Protein AF-A0AAV0WA97-F1 (afdb_monomer)

Foldseek 3Di:
DDPDPDWWFWFDPDKDKDAEQDKDKDKIATDPPPDDAQFWKWFDKDDLDVQKIKHTDTFGQDPRITIIIIGRNDNGIDIDDRVSRRVGTMDTDDPPDDDDD

Nearest PDB structures (foldseek):
  2we3-assembly1_A  TM=6.967E-01  e=1.469E-01  Human herpesvirus 4 strain B95-8
  2we1-assembly1_A  TM=6.941E-01  e=1.469E-01  Human herpesvirus 4 strain B95-8
  2bsy-assembly1_A  TM=6.091E-01  e=6.883E-02  human gammaherpesvirus 4
  2we0-assembly1_A  TM=6.091E-01  e=9.525E-02  Human herpesvirus 4 strain B95-8
  2we2-assembly1_A  TM=6.096E-01  e=2.032E-01  Human herpesvirus 4 strain B95-8

Organism: NCBI:txid13131

Solvent-accessible surface area (backbone atoms only — not comparable to full-atom values): 5931 Å² total; per-residue (Å²): 132,86,83,75,87,64,78,42,39,30,41,44,100,57,76,43,79,42,55,43,68,34,79,44,80,44,79,30,35,51,52,84,91,76,64,57,66,73,41,45,32,35,34,67,59,42,78,76,49,95,58,27,37,34,51,68,38,79,36,59,26,50,94,50,23,34,71,46,43,36,36,26,72,34,95,52,73,44,75,48,46,33,76,60,39,46,68,42,52,36,39,76,59,73,83,77,75,90,78,83,130

Mean predicted aligned error: 8.58 Å

pLDDT: mean 76.07, std 14.44, range [29.17, 92.62]

Secondary structure (DSSP, 8-state):
-------EEEE-SS-EEE-TTEEEEEEEEEPTTTS-TT-EEEE--EEEETTEEEPPEEEE-BTTEEEEEEEE-SSS-EEE-HHHHTT-EEEE---------

Sequence (101 aa):
MSYGCGTHTLTSGNHIRIPPRVEYIMAVGVDAGTVKDNEVITIHQRDLQEQGFLGNVINTVKDGRVLVNVINISDEEKMIRPVSLSKIKYMKFIERSQSCI

Structure (mmCIF, N/CA/C/O backbone):
data_AF-A0AAV0WA97-F1
#
_entry.id   AF-A0AAV0WA97-F1
#
loop_
_atom_site.group_PDB
_atom_site.id
_atom_site.type_symbol
_atom_site.label_atom_id
_atom_site.label_alt_id
_atom_site.label_comp_id
_atom_site.label_asym_id
_atom_site.label_entity_id
_atom_site.label_seq_id
_atom_site.pdbx_PDB_ins_code
_atom_site.Cartn_x
_atom_site.Cartn_y
_atom_site.Cartn_z
_atom_site.occupancy
_atom_site.B_iso_or_equiv
_atom_site.auth_seq_id
_atom_site.auth_comp_id
_atom_site.auth_asym_id
_atom_site.auth_atom_id
_atom_site.pdbx_PDB_model_num
ATOM 1 N N . MET A 1 1 ? -5.592 21.666 25.318 1.00 38.78 1 MET A N 1
ATOM 2 C CA . MET A 1 1 ? -5.757 20.470 24.466 1.00 38.78 1 MET A CA 1
ATOM 3 C C . MET A 1 1 ? -4.420 20.206 23.803 1.00 38.78 1 MET A C 1
ATOM 5 O O . MET A 1 1 ? -3.959 21.054 23.053 1.00 38.78 1 MET A O 1
ATOM 9 N N . SER A 1 2 ? -3.735 19.130 24.191 1.00 29.17 2 SER A N 1
ATOM 10 C CA . SER A 1 2 ? -2.421 18.797 23.636 1.00 29.17 2 SER A CA 1
ATOM 11 C C . SER A 1 2 ? -2.638 18.111 22.290 1.00 29.17 2 SER A C 1
ATOM 13 O O . SER A 1 2 ? -3.143 16.990 22.242 1.00 29.17 2 SER A O 1
ATOM 15 N N . TYR A 1 3 ? -2.351 18.815 21.197 1.00 36.56 3 TYR A N 1
ATOM 16 C CA . TYR A 1 3 ? -2.463 18.279 19.845 1.00 36.56 3 TYR A CA 1
ATOM 17 C C . TYR A 1 3 ? -1.249 17.389 19.578 1.00 36.56 3 TYR A C 1
ATOM 19 O O . TYR A 1 3 ? -0.190 17.850 19.156 1.00 36.56 3 TYR A O 1
ATOM 27 N N . GLY A 1 4 ? -1.388 16.104 19.893 1.00 35.81 4 GLY A N 1
ATOM 28 C CA . GLY A 1 4 ? -0.377 15.105 19.579 1.00 35.81 4 GLY A CA 1
ATOM 29 C C . GLY A 1 4 ? -0.353 14.840 18.078 1.00 35.81 4 GLY A C 1
ATOM 30 O O . GLY A 1 4 ? -1.236 14.168 17.553 1.00 35.81 4 GLY A O 1
ATOM 31 N N . CYS A 1 5 ? 0.667 15.353 17.391 1.00 42.31 5 CYS A N 1
ATOM 32 C CA . CYS A 1 5 ? 1.036 14.932 16.043 1.00 42.31 5 CYS A CA 1
ATOM 33 C C . CYS A 1 5 ? 1.595 13.498 16.113 1.00 42.31 5 CYS A C 1
ATOM 35 O O . CYS A 1 5 ? 2.803 13.282 16.201 1.00 42.31 5 CYS A O 1
ATOM 37 N N . GLY A 1 6 ? 0.702 12.510 16.175 1.00 51.97 6 GLY A N 1
ATOM 38 C CA . GLY A 1 6 ? 1.062 11.099 16.100 1.00 51.97 6 GLY A CA 1
ATOM 39 C C . GLY A 1 6 ? 1.359 10.731 14.652 1.00 51.97 6 GLY A C 1
ATOM 40 O O . GLY A 1 6 ? 0.490 10.855 13.795 1.00 51.97 6 GLY A O 1
ATOM 41 N N . THR A 1 7 ? 2.591 10.311 14.360 1.00 58.31 7 THR A N 1
ATOM 42 C CA . THR A 1 7 ? 2.908 9.700 13.062 1.00 58.31 7 THR A CA 1
ATOM 43 C C . THR A 1 7 ? 2.826 8.186 13.204 1.00 58.31 7 THR A C 1
ATOM 45 O O . THR A 1 7 ? 3.557 7.615 14.007 1.00 58.31 7 THR A O 1
ATOM 48 N N . HIS A 1 8 ? 1.933 7.561 12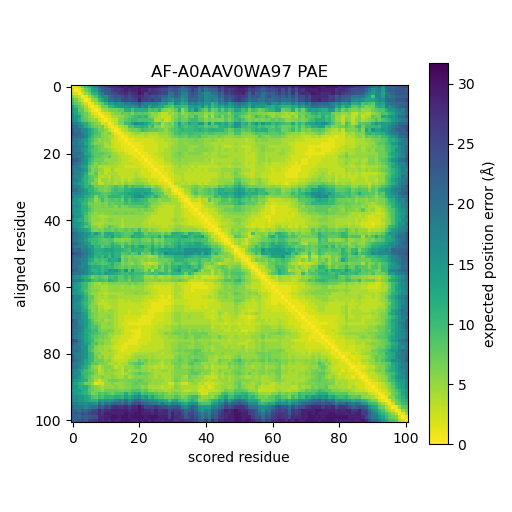.438 1.00 73.31 8 HIS A N 1
ATOM 49 C CA . HIS A 1 8 ? 1.601 6.131 12.525 1.00 73.31 8 HIS A CA 1
ATOM 50 C C . HIS A 1 8 ? 1.947 5.397 11.237 1.00 73.31 8 HIS A C 1
ATOM 52 O O . HIS A 1 8 ? 2.063 6.051 10.207 1.00 73.31 8 HIS A O 1
ATOM 58 N N . THR A 1 9 ? 2.119 4.076 11.278 1.00 74.81 9 THR A N 1
ATOM 59 C CA . THR A 1 9 ? 2.750 3.309 10.195 1.00 74.81 9 THR A CA 1
ATOM 60 C C . THR A 1 9 ? 1.800 2.372 9.452 1.00 74.81 9 THR A C 1
ATOM 62 O O . THR A 1 9 ? 0.831 1.877 10.017 1.00 74.81 9 THR A O 1
ATOM 65 N N . LEU A 1 10 ? 2.060 2.128 8.163 1.00 74.12 10 LEU A N 1
ATOM 66 C CA . LEU A 1 10 ? 1.285 1.178 7.352 1.00 74.12 10 LEU A CA 1
ATOM 67 C C . LEU A 1 10 ? 1.961 -0.192 7.311 1.00 74.12 10 LEU A C 1
ATOM 69 O O . LEU A 1 10 ? 3.177 -0.284 7.200 1.00 74.12 10 LEU A O 1
ATOM 73 N N . THR A 1 11 ? 1.195 -1.278 7.319 1.00 75.62 11 THR A N 1
ATOM 74 C CA . THR A 1 11 ? 1.766 -2.635 7.273 1.00 75.62 11 THR A CA 1
ATOM 75 C C . THR A 1 11 ? 1.161 -3.493 6.161 1.00 75.62 11 THR A C 1
ATOM 77 O O . THR A 1 11 ? -0.015 -3.380 5.818 1.00 75.62 11 THR A O 1
ATOM 80 N N . SER A 1 12 ? 1.982 -4.371 5.577 1.00 76.12 12 SER A N 1
ATOM 81 C CA . SER A 1 12 ? 1.555 -5.459 4.683 1.00 76.12 12 SER A CA 1
ATOM 82 C C . SER A 1 12 ? 2.126 -6.768 5.206 1.00 76.12 12 SER A C 1
ATOM 84 O O . SER A 1 12 ? 3.296 -6.813 5.576 1.00 76.12 12 SER A O 1
ATOM 86 N N . GLY A 1 13 ? 1.333 -7.839 5.197 1.00 69.25 13 GLY A N 1
ATOM 87 C CA . GLY A 1 13 ? 1.816 -9.174 5.566 1.00 69.25 13 GLY A CA 1
ATOM 88 C C . GLY A 1 13 ? 2.709 -9.822 4.502 1.00 69.25 13 GLY A C 1
ATOM 89 O O . GLY A 1 13 ? 3.492 -10.707 4.825 1.00 69.25 13 GLY A O 1
ATOM 90 N N . ASN A 1 14 ? 2.628 -9.364 3.247 1.00 74.56 14 ASN A N 1
ATOM 91 C CA . ASN A 1 14 ? 3.286 -10.001 2.106 1.00 74.56 14 ASN A CA 1
ATOM 92 C C . ASN A 1 14 ? 4.179 -9.033 1.322 1.00 74.56 14 ASN A C 1
ATOM 94 O O . ASN A 1 14 ? 3.943 -7.821 1.280 1.00 74.56 14 ASN A O 1
ATOM 98 N N . HIS A 1 15 ? 5.186 -9.608 0.661 1.00 80.56 15 HIS A N 1
ATOM 99 C CA . HIS A 1 15 ? 5.943 -8.946 -0.397 1.00 80.56 15 HIS A CA 1
ATOM 100 C C . HIS A 1 15 ? 5.070 -8.785 -1.636 1.00 80.56 15 HIS A C 1
ATOM 102 O O . HIS A 1 15 ? 4.336 -9.706 -1.994 1.00 80.56 15 HIS A O 1
ATOM 108 N N . ILE A 1 16 ? 5.178 -7.641 -2.304 1.00 84.38 16 ILE A N 1
ATOM 109 C CA . ILE A 1 16 ? 4.412 -7.363 -3.520 1.00 84.38 16 ILE A CA 1
ATOM 110 C C . ILE A 1 16 ? 5.377 -7.005 -4.635 1.00 84.38 16 ILE A C 1
ATOM 112 O O . ILE A 1 16 ? 6.276 -6.187 -4.447 1.00 84.38 16 ILE A O 1
ATOM 116 N N . ARG A 1 17 ? 5.188 -7.649 -5.785 1.00 88.06 17 ARG A N 1
ATOM 117 C CA . ARG A 1 17 ? 5.895 -7.347 -7.026 1.00 88.06 17 ARG A CA 1
ATOM 118 C C . ARG A 1 17 ? 5.008 -6.449 -7.867 1.00 88.06 17 ARG A C 1
ATOM 120 O O . ARG A 1 17 ? 3.857 -6.798 -8.117 1.00 88.06 17 ARG A O 1
ATOM 127 N N . ILE A 1 18 ? 5.539 -5.302 -8.263 1.00 87.69 18 ILE A N 1
ATOM 128 C CA . ILE A 1 18 ? 4.845 -4.353 -9.125 1.00 87.69 18 ILE A CA 1
ATOM 129 C C . ILE A 1 18 ? 5.559 -4.337 -10.473 1.00 87.69 18 ILE A C 1
ATOM 131 O O . ILE A 1 18 ? 6.738 -3.964 -10.518 1.00 87.69 18 ILE A O 1
ATOM 135 N N . PRO A 1 19 ? 4.871 -4.729 -11.559 1.00 91.44 19 PRO A N 1
ATOM 136 C CA . PRO A 1 19 ? 5.434 -4.689 -12.900 1.00 91.44 19 PRO A CA 1
ATOM 137 C C . PRO A 1 19 ? 5.915 -3.284 -13.299 1.00 91.44 19 PRO A C 1
ATOM 139 O O . PRO A 1 19 ? 5.461 -2.292 -12.719 1.00 91.44 19 PRO A O 1
ATOM 142 N N . PRO A 1 20 ? 6.815 -3.182 -14.289 1.00 92.62 20 PRO A N 1
ATOM 143 C CA . PRO A 1 20 ? 7.201 -1.908 -14.888 1.00 92.62 20 PRO A CA 1
ATOM 144 C C . PRO A 1 20 ? 5.994 -1.108 -15.382 1.00 92.62 20 PRO A C 1
ATOM 146 O O . PRO A 1 20 ? 5.059 -1.689 -15.931 1.00 92.62 20 PRO A O 1
ATOM 149 N N . ARG A 1 21 ? 6.051 0.222 -15.262 1.00 90.00 21 ARG A N 1
ATOM 150 C CA . ARG A 1 21 ? 5.064 1.166 -15.832 1.00 90.00 21 ARG A CA 1
ATOM 151 C C . ARG A 1 21 ? 3.600 0.890 -15.443 1.00 90.00 21 ARG A C 1
ATOM 153 O O . ARG A 1 21 ? 2.692 1.169 -16.224 1.00 90.00 21 ARG A O 1
ATOM 160 N N . VAL A 1 22 ? 3.367 0.357 -14.244 1.00 89.38 22 VAL A N 1
ATOM 161 C CA . VAL A 1 22 ? 2.034 -0.020 -13.751 1.00 89.38 22 VAL A CA 1
ATOM 162 C C . VAL A 1 22 ? 1.691 0.701 -12.451 1.00 89.38 22 VAL A C 1
ATOM 164 O O . VAL A 1 22 ? 2.526 0.906 -11.567 1.00 89.38 22 VAL A O 1
ATOM 167 N N . GLU A 1 23 ? 0.413 1.044 -12.348 1.00 88.44 23 GLU A N 1
ATOM 168 C CA . GLU A 1 23 ? -0.261 1.470 -11.132 1.00 88.44 23 GLU A CA 1
ATOM 169 C C . GLU A 1 23 ? -0.931 0.263 -10.462 1.00 88.44 23 GLU A C 1
ATOM 171 O O . GLU A 1 23 ? -1.661 -0.494 -11.105 1.00 88.44 23 GLU A O 1
ATOM 176 N N . TYR A 1 24 ? -0.677 0.063 -9.170 1.00 86.31 24 TYR A N 1
ATOM 177 C CA . TYR A 1 24 ? -1.198 -1.060 -8.402 1.00 86.31 24 TYR A CA 1
ATOM 178 C C . TYR A 1 24 ? -1.878 -0.579 -7.122 1.00 86.31 24 TYR A C 1
ATOM 180 O O . TYR A 1 24 ? -1.261 0.061 -6.269 1.00 86.31 24 TYR A O 1
ATOM 188 N N . ILE A 1 25 ? -3.150 -0.943 -6.959 1.00 86.81 25 ILE A N 1
ATOM 189 C CA . ILE A 1 25 ? -3.930 -0.634 -5.760 1.00 86.81 25 ILE A CA 1
ATOM 190 C C . ILE A 1 25 ? -3.848 -1.818 -4.802 1.00 86.81 25 ILE A C 1
ATOM 192 O O . ILE A 1 25 ? -4.156 -2.953 -5.164 1.00 86.81 25 ILE A O 1
ATOM 196 N N . MET A 1 26 ? -3.473 -1.551 -3.554 1.00 85.56 26 MET A N 1
ATOM 197 C CA . MET A 1 26 ? -3.350 -2.581 -2.527 1.00 85.56 26 MET A CA 1
ATOM 198 C C . MET A 1 26 ? -3.959 -2.158 -1.197 1.00 85.56 26 MET A C 1
ATOM 200 O O . MET A 1 26 ? -3.875 -1.001 -0.799 1.00 85.56 26 MET A O 1
ATOM 204 N N . ALA A 1 27 ? -4.537 -3.124 -0.484 1.00 86.44 27 ALA A N 1
ATOM 205 C CA . ALA A 1 27 ? -4.985 -2.926 0.886 1.00 86.44 27 ALA A CA 1
ATOM 206 C C . ALA A 1 27 ? -3.807 -3.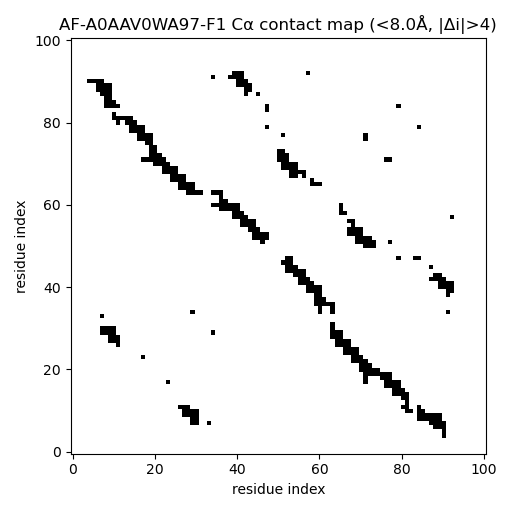074 1.860 1.00 86.44 27 ALA A C 1
ATOM 208 O O . ALA A 1 27 ? -3.114 -4.093 1.849 1.00 86.44 27 ALA A O 1
ATOM 209 N N . VAL A 1 28 ? -3.611 -2.081 2.722 1.00 85.88 28 VAL A N 1
ATOM 210 C CA . VAL A 1 28 ? -2.616 -2.085 3.804 1.00 85.88 28 VAL A CA 1
ATOM 211 C C . VAL A 1 28 ? -3.301 -1.948 5.150 1.00 85.88 28 VAL A C 1
ATOM 213 O O . VAL A 1 28 ? -4.320 -1.270 5.269 1.00 85.88 28 VAL A O 1
ATOM 216 N N . GLY A 1 29 ? -2.741 -2.604 6.160 1.00 85.06 29 GLY A N 1
ATOM 217 C CA . GLY A 1 29 ? -3.178 -2.457 7.540 1.00 85.06 29 GLY A CA 1
ATOM 218 C C . GLY A 1 29 ? -2.737 -1.119 8.120 1.00 85.06 29 GLY A C 1
ATOM 219 O O . GLY A 1 29 ? -1.639 -0.639 7.823 1.00 85.06 29 GLY A O 1
ATOM 220 N N . VAL A 1 30 ? -3.589 -0.545 8.964 1.00 83.81 30 VAL A N 1
ATOM 221 C CA . VAL A 1 30 ? -3.234 0.563 9.859 1.00 83.81 30 VAL A CA 1
ATOM 222 C C . VAL A 1 30 ? -2.894 0.019 11.248 1.00 83.81 30 VAL A C 1
ATOM 224 O O . VAL A 1 30 ? -3.339 -1.070 11.617 1.00 83.81 30 VAL A O 1
ATOM 227 N N . ASP A 1 31 ? -2.104 0.759 12.027 1.00 75.88 31 ASP A N 1
ATOM 228 C CA . ASP A 1 31 ? -1.698 0.327 13.367 1.00 75.88 31 ASP A CA 1
ATOM 229 C C . ASP A 1 31 ? -2.921 0.119 14.281 1.00 75.88 31 ASP A C 1
ATOM 231 O O . ASP A 1 31 ? -3.721 1.036 14.518 1.00 75.88 31 ASP A O 1
ATOM 235 N N . ALA A 1 32 ? -3.053 -1.098 14.818 1.00 67.81 32 ALA A N 1
ATOM 236 C CA . ALA A 1 32 ? -4.182 -1.495 15.652 1.00 67.81 32 ALA A CA 1
ATOM 237 C C . ALA A 1 32 ? -4.330 -0.579 16.880 1.00 67.81 32 ALA A C 1
ATOM 239 O O . ALA A 1 32 ? -3.362 -0.280 17.577 1.00 67.81 32 ALA A O 1
ATOM 240 N N . GLY A 1 33 ? -5.558 -0.127 17.149 1.00 66.38 33 GLY A N 1
ATOM 241 C CA . GLY A 1 33 ? -5.884 0.733 18.295 1.00 66.38 33 GLY A CA 1
ATOM 242 C C . GLY A 1 33 ? -5.612 2.228 18.092 1.00 66.38 33 GLY A C 1
ATOM 243 O O . GLY A 1 33 ? -6.020 3.031 18.929 1.00 66.38 33 GLY A O 1
ATOM 244 N N . THR A 1 34 ? -4.989 2.622 16.979 1.00 72.00 34 THR A N 1
ATOM 245 C CA . THR A 1 34 ? -4.706 4.033 16.676 1.00 72.00 34 THR A CA 1
ATOM 246 C C . THR A 1 34 ? -5.871 4.722 15.965 1.00 72.00 34 THR A C 1
ATOM 248 O O . THR A 1 34 ? -6.253 5.849 16.296 1.00 72.00 34 THR A O 1
ATOM 251 N N . VAL A 1 35 ? -6.417 4.050 14.954 1.00 77.69 35 VAL A N 1
ATOM 252 C CA . VAL A 1 35 ? -7.503 4.550 14.111 1.00 77.69 35 VAL A CA 1
ATOM 253 C C . VAL A 1 35 ? -8.606 3.510 14.109 1.00 77.69 35 VAL A C 1
ATOM 255 O O . VAL A 1 35 ? -8.332 2.314 14.003 1.00 77.69 35 VAL A O 1
ATOM 258 N N . LYS A 1 36 ? -9.841 3.963 14.296 1.00 83.31 36 LYS A N 1
ATOM 259 C CA . LYS A 1 36 ? -11.025 3.105 14.284 1.00 83.31 36 LYS A CA 1
ATOM 260 C C . LYS A 1 36 ? -11.586 3.014 12.871 1.00 83.31 36 LYS A C 1
ATOM 262 O O . LYS A 1 36 ? -11.390 3.912 12.055 1.00 83.31 36 LYS A O 1
ATOM 267 N N . ASP A 1 37 ? -12.335 1.952 12.612 1.00 85.69 37 ASP A N 1
ATOM 268 C CA . ASP A 1 37 ? -13.109 1.845 11.380 1.00 85.69 37 ASP A CA 1
ATOM 269 C C . ASP A 1 37 ? -14.035 3.055 11.202 1.00 85.69 37 ASP A C 1
ATOM 271 O O . ASP A 1 37 ? -14.583 3.595 12.168 1.00 85.69 37 ASP A O 1
ATOM 275 N N . ASN A 1 38 ? -14.204 3.460 9.945 1.00 86.25 38 ASN A N 1
ATOM 276 C CA . ASN A 1 38 ? -14.901 4.658 9.475 1.00 86.25 38 A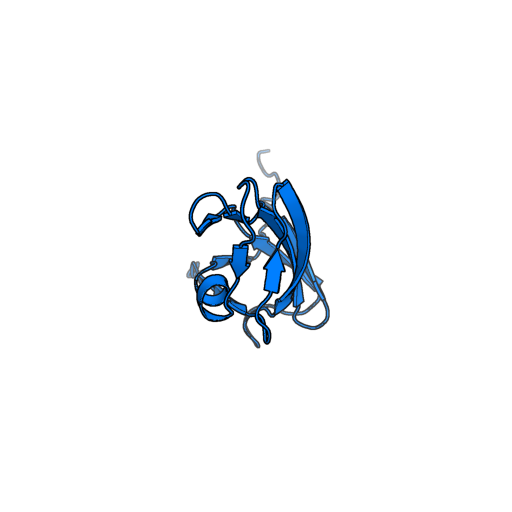SN A CA 1
ATOM 277 C C . ASN A 1 38 ? -14.221 6.000 9.784 1.00 86.25 38 ASN A C 1
ATOM 279 O O . ASN A 1 38 ? -14.734 7.039 9.373 1.00 86.25 38 ASN A O 1
ATOM 283 N N . GLU A 1 39 ? -13.064 6.020 10.450 1.00 86.19 39 GLU A N 1
ATOM 284 C CA . GLU A 1 39 ? -12.256 7.239 10.503 1.00 86.19 39 GLU A CA 1
ATOM 285 C C . GLU A 1 39 ? -11.538 7.465 9.166 1.00 86.19 39 GLU A C 1
ATOM 287 O O . GLU A 1 39 ? -11.115 6.526 8.486 1.00 86.19 39 GLU A O 1
ATOM 292 N N . VAL A 1 40 ? -11.383 8.735 8.795 1.00 86.81 40 VAL A N 1
ATOM 293 C CA . VAL A 1 40 ? -10.674 9.136 7.578 1.00 86.81 40 VAL A CA 1
ATOM 294 C C . VAL A 1 40 ? -9.223 9.448 7.926 1.00 86.81 40 VAL A C 1
ATOM 296 O O . VAL A 1 40 ? -8.941 10.155 8.897 1.00 86.81 40 VAL A O 1
ATOM 299 N N . ILE A 1 41 ? -8.292 8.936 7.128 1.00 85.69 41 ILE A N 1
ATOM 300 C CA . ILE A 1 41 ? -6.864 9.223 7.247 1.00 85.69 41 ILE A CA 1
ATOM 301 C C . ILE A 1 41 ? -6.311 9.800 5.953 1.00 85.69 41 ILE A C 1
ATOM 303 O O . ILE A 1 41 ? -6.799 9.513 4.861 1.00 85.69 41 ILE A O 1
ATOM 307 N N . THR A 1 42 ? -5.241 10.569 6.092 1.00 84.88 42 THR A N 1
ATOM 308 C CA . THR A 1 42 ? -4.450 11.089 4.985 1.00 84.88 42 THR A CA 1
ATOM 309 C C . THR A 1 42 ? -3.091 10.412 4.977 1.00 84.88 42 THR A C 1
ATOM 311 O O . THR A 1 42 ? -2.369 10.410 5.980 1.00 84.88 42 THR A O 1
ATOM 314 N N . ILE A 1 43 ? -2.732 9.875 3.817 1.00 82.31 43 ILE A N 1
ATOM 315 C CA . ILE A 1 43 ? -1.403 9.371 3.501 1.00 82.31 43 ILE A CA 1
ATOM 316 C C . ILE A 1 43 ? -0.809 10.315 2.464 1.00 82.31 43 ILE A C 1
ATOM 318 O O . ILE A 1 43 ? -1.355 10.479 1.372 1.00 82.31 43 ILE A O 1
ATOM 322 N N . HIS A 1 44 ? 0.302 10.952 2.821 1.00 74.25 44 HIS A N 1
ATOM 323 C CA . HIS A 1 44 ? 1.022 11.820 1.901 1.00 74.25 44 HIS A CA 1
ATOM 324 C C . HIS A 1 44 ? 1.927 11.002 0.987 1.00 74.25 44 HIS A C 1
ATOM 326 O O . HIS A 1 44 ? 2.557 10.034 1.424 1.00 74.25 44 HIS A O 1
ATOM 332 N N . GLN A 1 45 ? 2.015 11.441 -0.264 1.00 72.12 45 GLN A N 1
ATOM 333 C CA . GLN A 1 45 ? 2.861 10.856 -1.282 1.00 72.12 45 GLN A CA 1
ATOM 334 C C . GLN A 1 45 ? 4.293 10.761 -0.775 1.00 72.12 45 GLN A C 1
ATOM 336 O O . GLN A 1 45 ? 4.847 11.700 -0.194 1.00 72.12 45 GLN A O 1
ATOM 341 N N . ARG A 1 46 ? 4.882 9.593 -0.999 1.00 74.56 46 ARG A N 1
ATOM 342 C CA . ARG A 1 46 ? 6.236 9.268 -0.572 1.00 74.56 46 ARG A CA 1
ATOM 343 C C . ARG A 1 46 ? 6.907 8.404 -1.619 1.00 74.56 46 ARG A C 1
ATOM 345 O O . ARG A 1 46 ? 6.295 7.483 -2.160 1.00 74.56 46 ARG A O 1
ATOM 352 N N . ASP A 1 47 ? 8.187 8.668 -1.815 1.00 74.31 47 ASP A N 1
ATOM 353 C CA . ASP A 1 47 ? 9.064 7.766 -2.545 1.00 74.31 47 ASP A CA 1
ATOM 354 C C . ASP A 1 47 ? 9.268 6.508 -1.700 1.00 74.31 47 ASP A C 1
ATOM 356 O O . ASP A 1 47 ? 9.628 6.580 -0.520 1.00 74.31 47 ASP A O 1
ATOM 360 N N . LEU A 1 48 ? 8.995 5.348 -2.291 1.00 71.38 48 LEU A N 1
ATOM 361 C CA . LEU A 1 48 ? 9.186 4.056 -1.637 1.00 71.38 48 LEU A CA 1
ATOM 362 C C . LEU A 1 48 ? 10.611 3.551 -1.855 1.00 71.38 48 LEU A C 1
ATOM 364 O O . LEU A 1 48 ? 11.260 3.092 -0.914 1.00 71.38 48 LEU A O 1
ATOM 368 N N . GLN A 1 49 ? 11.060 3.620 -3.110 1.00 70.00 49 GLN A N 1
ATOM 369 C CA . GLN A 1 49 ? 12.379 3.261 -3.641 1.00 70.00 49 GLN A CA 1
ATOM 370 C C . GLN A 1 49 ? 12.586 4.041 -4.952 1.00 70.00 49 GLN A C 1
ATOM 372 O O . GLN A 1 49 ? 11.637 4.648 -5.448 1.00 70.00 49 GLN A O 1
ATOM 377 N N . GLU A 1 50 ? 13.789 4.019 -5.534 1.00 68.19 50 GLU A N 1
ATOM 378 C CA . GLU A 1 50 ? 14.062 4.673 -6.824 1.00 68.19 50 GLU A CA 1
ATOM 379 C C . GLU A 1 50 ? 12.977 4.345 -7.866 1.00 68.19 50 GLU A C 1
ATOM 381 O O . GLU A 1 50 ? 12.771 3.179 -8.216 1.00 68.19 50 GLU A O 1
ATOM 386 N N . GLN A 1 51 ? 12.282 5.392 -8.334 1.00 63.56 51 GLN A N 1
ATOM 387 C CA . GLN A 1 51 ? 11.209 5.342 -9.338 1.00 63.56 51 GLN A CA 1
ATOM 388 C C . GLN A 1 51 ? 9.942 4.543 -8.940 1.00 63.56 51 GLN A C 1
ATOM 390 O O . GLN A 1 51 ? 9.146 4.171 -9.805 1.00 63.56 51 GLN A O 1
ATOM 395 N N . GLY A 1 52 ? 9.719 4.310 -7.640 1.00 70.94 52 GLY A N 1
ATOM 396 C CA . GLY A 1 52 ? 8.472 3.772 -7.084 1.00 70.94 52 GLY A CA 1
ATOM 397 C C . GLY A 1 52 ? 7.810 4.759 -6.120 1.00 70.94 52 GLY A C 1
ATOM 398 O O . GLY A 1 52 ? 8.419 5.157 -5.125 1.00 70.94 52 GLY A O 1
ATOM 399 N N . PHE A 1 53 ? 6.555 5.121 -6.381 1.00 76.56 53 PHE A N 1
ATOM 400 C CA . PHE A 1 53 ? 5.833 6.174 -5.661 1.00 76.56 53 PHE A CA 1
ATOM 401 C C . PHE A 1 53 ? 4.581 5.625 -4.996 1.00 76.56 53 PHE A C 1
ATOM 403 O O . PHE A 1 53 ? 3.821 4.891 -5.619 1.00 76.56 53 PHE A O 1
ATOM 410 N N . LEU A 1 54 ? 4.320 6.034 -3.759 1.00 78.25 54 LEU A N 1
ATOM 411 C CA . LEU A 1 54 ? 3.002 5.882 -3.153 1.00 78.25 54 LEU A CA 1
ATOM 412 C C . LEU A 1 54 ? 2.189 7.153 -3.415 1.00 78.25 54 LEU A C 1
ATOM 414 O O . LEU A 1 54 ? 2.656 8.241 -3.087 1.00 78.25 54 LEU A O 1
ATOM 418 N N . GLY A 1 55 ? 1.004 7.035 -4.011 1.00 71.88 55 GLY A N 1
ATOM 419 C CA . GLY A 1 55 ? 0.143 8.183 -4.310 1.00 71.88 55 GLY A CA 1
ATOM 420 C C . GLY A 1 55 ? -0.444 8.831 -3.051 1.00 71.88 55 GLY A C 1
ATOM 421 O O . GLY A 1 55 ? -0.610 8.173 -2.027 1.00 71.88 55 GLY A O 1
ATOM 422 N N . ASN A 1 56 ? -0.791 10.121 -3.121 1.00 67.12 56 ASN A N 1
ATOM 423 C CA . ASN A 1 56 ? -1.576 10.767 -2.063 1.00 67.12 56 ASN A CA 1
ATOM 424 C C . ASN A 1 56 ? -2.941 10.081 -1.949 1.00 67.12 56 ASN A C 1
ATOM 426 O O . ASN A 1 56 ? -3.655 9.978 -2.947 1.00 67.12 56 ASN A O 1
ATOM 430 N N . VAL A 1 57 ? -3.329 9.666 -0.743 1.00 74.81 57 VAL A N 1
ATOM 431 C CA . VAL A 1 57 ? -4.646 9.060 -0.520 1.00 74.81 57 VAL A CA 1
ATOM 432 C C . VAL A 1 57 ? -5.294 9.656 0.721 1.00 74.81 57 VAL A C 1
ATOM 434 O O . VAL A 1 57 ? -4.717 9.631 1.807 1.00 74.81 57 VAL A O 1
ATOM 437 N N . ILE A 1 58 ? -6.516 10.160 0.557 1.00 79.25 58 ILE A N 1
ATOM 438 C CA . ILE A 1 58 ? 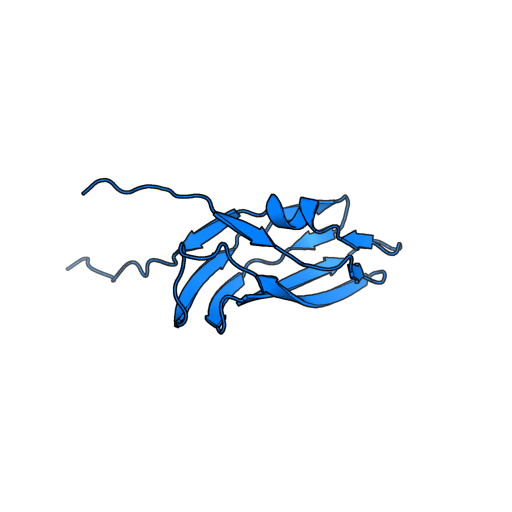-7.462 10.358 1.657 1.00 79.25 58 ILE A CA 1
ATOM 439 C C . ILE A 1 58 ? -8.360 9.127 1.643 1.00 79.25 58 ILE A C 1
ATOM 441 O O . ILE A 1 58 ? -9.039 8.880 0.647 1.00 79.25 58 ILE A O 1
ATOM 445 N N . ASN A 1 59 ? -8.315 8.319 2.699 1.00 83.50 59 ASN A N 1
ATOM 446 C CA . ASN A 1 59 ? -9.025 7.047 2.732 1.00 83.50 59 ASN A CA 1
ATOM 447 C C . ASN A 1 59 ? -9.828 6.870 4.012 1.00 83.50 59 ASN A C 1
ATOM 449 O O . ASN A 1 59 ? -9.418 7.326 5.076 1.00 83.50 59 ASN A O 1
ATOM 453 N N . THR A 1 60 ? -10.947 6.162 3.904 1.00 86.88 60 THR A N 1
ATOM 454 C CA . THR A 1 60 ? -11.722 5.721 5.066 1.00 86.88 60 THR A CA 1
ATOM 455 C C . THR A 1 60 ? -11.193 4.365 5.510 1.00 86.88 60 THR A C 1
ATOM 457 O O . THR A 1 60 ? -11.050 3.460 4.687 1.00 86.88 60 THR A O 1
ATOM 460 N N . VAL A 1 61 ? -10.892 4.210 6.799 1.00 88.00 61 VAL A N 1
ATOM 461 C CA . VAL A 1 61 ? -10.472 2.919 7.353 1.00 88.00 61 VAL A CA 1
ATOM 462 C C . VAL A 1 61 ? -11.654 1.957 7.366 1.00 88.00 61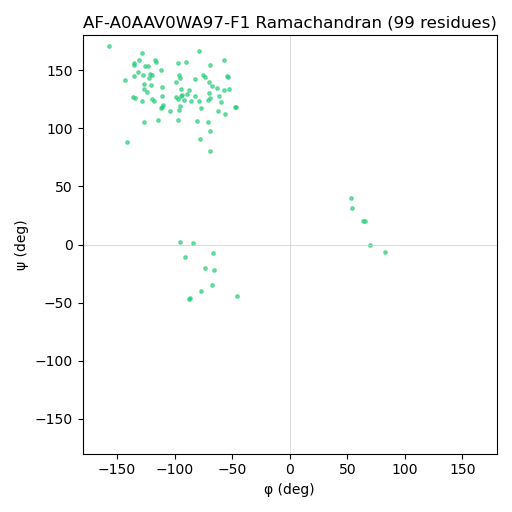 VAL A C 1
ATOM 464 O O . VAL A 1 61 ? -12.731 2.296 7.856 1.00 88.00 61 VAL A O 1
ATOM 467 N N . LYS A 1 62 ? -11.448 0.747 6.848 1.00 89.19 62 LYS A N 1
ATOM 468 C CA . LYS A 1 62 ? -12.431 -0.337 6.868 1.00 89.19 62 LYS A CA 1
ATOM 469 C C . LYS A 1 62 ? -11.749 -1.647 7.240 1.00 89.19 62 LYS A C 1
ATOM 471 O O . LYS A 1 62 ? -10.757 -2.011 6.609 1.00 89.19 62 LYS A O 1
ATOM 476 N N . ASP A 1 63 ? -12.265 -2.338 8.253 1.00 87.94 63 ASP A N 1
ATOM 477 C CA . ASP A 1 63 ? -11.696 -3.575 8.794 1.00 87.94 63 ASP A CA 1
ATOM 478 C C . ASP A 1 63 ? -10.203 -3.424 9.164 1.00 87.94 63 ASP A C 1
ATOM 480 O O . ASP A 1 63 ? -9.371 -4.291 8.878 1.00 87.94 63 ASP A O 1
ATOM 484 N N . GLY A 1 64 ? -9.831 -2.27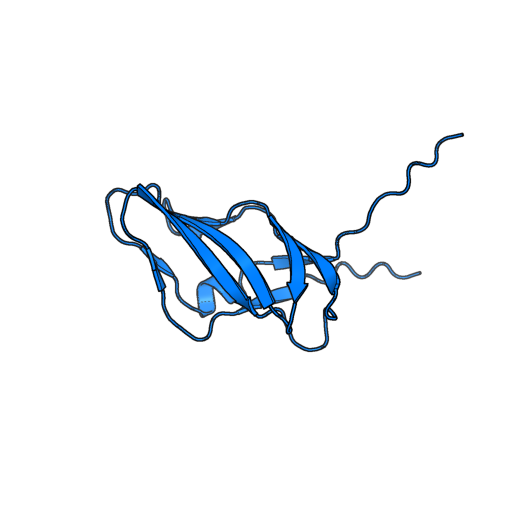1 9.737 1.00 85.69 64 GLY A N 1
ATOM 485 C CA . GLY A 1 64 ? -8.446 -1.931 10.083 1.00 85.69 64 GLY A CA 1
ATOM 486 C C . GLY A 1 64 ? -7.505 -1.778 8.881 1.00 85.69 64 GLY A C 1
ATOM 487 O O . GLY A 1 64 ? -6.285 -1.891 9.031 1.00 85.69 64 GLY A O 1
ATOM 488 N N . ARG A 1 65 ? -8.044 -1.553 7.677 1.00 87.50 65 ARG A N 1
ATOM 489 C CA . ARG A 1 65 ? -7.276 -1.422 6.434 1.00 87.50 65 ARG A CA 1
ATOM 490 C C . ARG A 1 65 ? -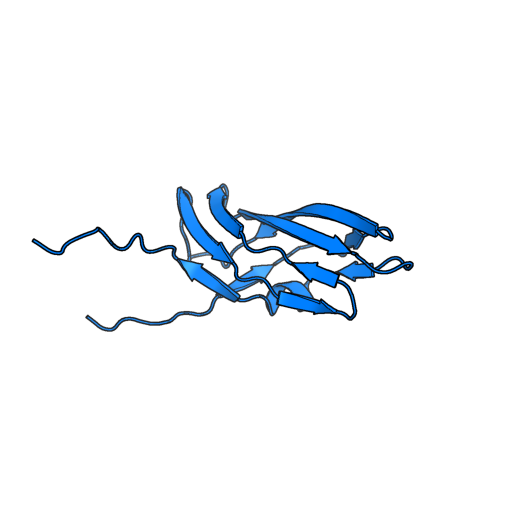7.670 -0.187 5.639 1.00 87.50 65 ARG A C 1
ATOM 492 O O . ARG A 1 65 ? -8.768 0.345 5.770 1.00 87.50 65 ARG A O 1
ATOM 499 N N . VAL A 1 66 ? -6.762 0.231 4.766 1.00 88.12 66 VAL A N 1
ATOM 500 C CA . VAL A 1 66 ? -6.976 1.278 3.761 1.00 88.12 66 VAL A CA 1
ATOM 501 C C . VAL A 1 66 ? -6.409 0.836 2.425 1.00 88.12 66 VAL A C 1
ATOM 503 O O . VAL A 1 66 ? -5.506 0.003 2.371 1.00 88.12 66 VAL A O 1
ATOM 506 N N . LEU A 1 67 ? -6.921 1.404 1.338 1.00 87.25 67 LEU A N 1
ATOM 507 C CA . LEU A 1 67 ? -6.340 1.212 0.015 1.00 87.25 67 LEU A CA 1
ATOM 508 C C . LEU A 1 67 ? -5.246 2.250 -0.215 1.00 87.25 67 LEU A C 1
ATOM 510 O O . LEU A 1 67 ? -5.436 3.442 0.024 1.00 87.25 67 LEU A O 1
ATOM 514 N N . VAL A 1 68 ? -4.101 1.801 -0.699 1.00 86.00 68 VAL A N 1
ATOM 515 C CA . VAL A 1 68 ? -3.037 2.677 -1.165 1.00 86.00 68 VAL A CA 1
ATOM 516 C C . VAL A 1 68 ? -2.728 2.376 -2.608 1.00 86.00 68 VAL A C 1
ATOM 518 O O . VAL A 1 68 ? -2.811 1.233 -3.058 1.00 86.00 68 VAL A O 1
ATOM 521 N N . ASN A 1 69 ? -2.367 3.432 -3.315 1.00 86.62 69 ASN A N 1
ATOM 522 C CA . ASN A 1 69 ? -1.936 3.334 -4.683 1.00 86.62 69 ASN A CA 1
ATOM 523 C C . ASN A 1 69 ? -0.412 3.348 -4.741 1.00 86.62 69 ASN A C 1
ATOM 525 O O . ASN A 1 69 ? 0.209 4.262 -4.192 1.00 86.62 69 ASN A O 1
ATOM 529 N N . VAL A 1 70 ? 0.176 2.359 -5.402 1.00 87.19 70 VAL A N 1
ATOM 530 C CA . VAL A 1 70 ? 1.606 2.325 -5.663 1.00 87.19 70 VAL A CA 1
ATOM 531 C C . VAL A 1 70 ? 1.876 2.302 -7.156 1.00 87.19 70 VAL A C 1
ATOM 533 O O . VAL A 1 70 ? 1.417 1.424 -7.878 1.00 87.19 70 VAL A O 1
ATOM 536 N N . ILE A 1 71 ? 2.675 3.262 -7.601 1.00 87.69 71 ILE A N 1
ATOM 537 C CA . ILE A 1 71 ? 3.010 3.482 -8.998 1.00 87.69 71 ILE A CA 1
ATOM 538 C C . ILE A 1 71 ? 4.476 3.116 -9.196 1.00 87.69 71 ILE A C 1
ATOM 540 O O . ILE A 1 71 ? 5.367 3.716 -8.588 1.00 87.69 71 ILE A O 1
ATOM 544 N N . ASN A 1 72 ? 4.730 2.143 -10.065 1.00 89.44 72 ASN A N 1
ATOM 545 C CA . ASN A 1 72 ? 6.065 1.861 -10.566 1.00 89.44 72 ASN A CA 1
ATOM 546 C C . ASN A 1 72 ? 6.236 2.552 -11.919 1.00 89.44 72 ASN A C 1
ATOM 548 O O . ASN A 1 72 ? 5.670 2.110 -12.916 1.00 89.44 72 ASN A O 1
ATOM 552 N N . ILE A 1 73 ? 7.024 3.627 -11.965 1.00 89.56 73 ILE A N 1
ATOM 553 C CA . ILE A 1 73 ? 7.327 4.312 -13.231 1.00 89.56 73 ILE A CA 1
ATOM 554 C C . ILE A 1 73 ? 8.641 3.838 -13.847 1.00 89.56 73 ILE A C 1
ATOM 556 O O . ILE A 1 73 ? 9.043 4.396 -14.860 1.00 89.56 73 ILE A O 1
ATOM 560 N N . SER A 1 74 ? 9.332 2.871 -13.248 1.00 89.19 74 SER A N 1
ATOM 561 C CA . SER A 1 74 ? 10.559 2.326 -13.824 1.00 89.19 74 SER A CA 1
ATOM 562 C C . SER A 1 74 ? 10.263 1.326 -14.943 1.00 89.19 74 SER A C 1
ATOM 564 O O . SER A 1 74 ? 9.133 0.848 -15.088 1.00 89.19 74 SER A O 1
ATOM 566 N N . ASP A 1 75 ? 11.301 1.001 -15.711 1.00 91.75 75 ASP A N 1
ATOM 567 C CA . ASP A 1 75 ? 11.281 -0.064 -16.721 1.00 91.75 75 ASP A CA 1
ATOM 568 C C . ASP A 1 75 ? 11.554 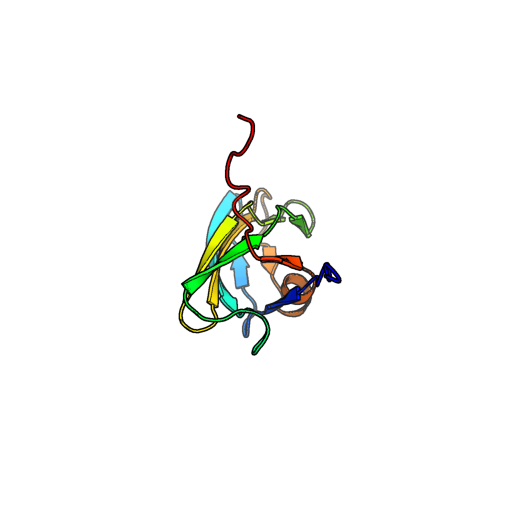-1.458 -16.123 1.00 91.75 75 ASP A C 1
ATOM 570 O O . ASP A 1 75 ? 11.547 -2.458 -16.838 1.00 91.75 75 ASP A O 1
ATOM 574 N N . GLU A 1 76 ? 11.743 -1.544 -14.803 1.00 91.56 76 GLU A N 1
ATOM 575 C CA . GLU A 1 76 ? 12.047 -2.777 -14.077 1.00 91.56 76 GLU A CA 1
ATOM 576 C C . GLU A 1 76 ? 10.932 -3.146 -13.089 1.00 91.56 76 GLU A C 1
ATOM 578 O O . GLU A 1 76 ? 10.154 -2.304 -12.638 1.00 91.56 76 GLU A O 1
ATO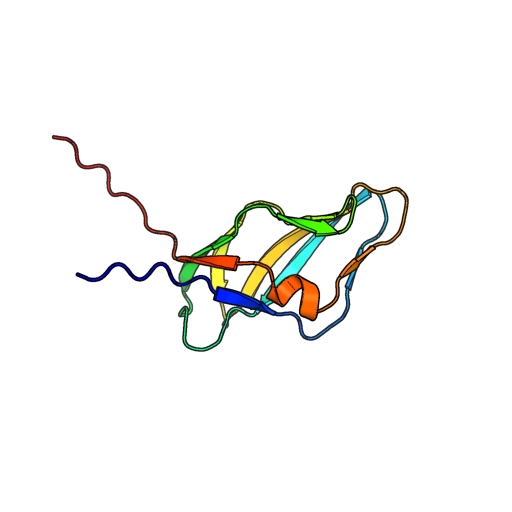M 583 N N . GLU A 1 77 ? 10.840 -4.426 -12.726 1.00 90.06 77 GLU A N 1
ATOM 584 C CA . GLU A 1 77 ? 9.950 -4.857 -11.645 1.00 90.06 77 GLU A CA 1
ATOM 585 C C . GLU A 1 77 ? 10.451 -4.307 -10.302 1.00 90.06 77 GLU A C 1
ATOM 587 O O . GLU A 1 77 ? 11.640 -4.379 -9.982 1.00 90.06 77 GLU A O 1
ATOM 592 N N . LYS A 1 78 ? 9.535 -3.794 -9.474 1.00 87.88 78 LYS A N 1
ATOM 593 C CA . LYS A 1 78 ? 9.853 -3.343 -8.114 1.00 87.88 78 LYS A CA 1
ATOM 594 C C . LYS A 1 78 ? 9.223 -4.257 -7.079 1.00 87.88 78 LYS A C 1
ATOM 596 O O . LYS A 1 78 ? 8.049 -4.610 -7.161 1.00 87.88 78 LYS A O 1
ATOM 601 N N . MET A 1 79 ? 10.006 -4.600 -6.057 1.00 86.00 79 MET A N 1
ATOM 602 C CA . MET A 1 79 ? 9.535 -5.385 -4.922 1.00 86.00 79 MET A CA 1
ATOM 603 C C . MET A 1 79 ? 9.325 -4.495 -3.700 1.00 86.00 79 MET A C 1
ATOM 605 O O . MET A 1 79 ? 10.277 -3.985 -3.103 1.00 86.00 79 MET A O 1
ATOM 609 N N . ILE A 1 80 ? 8.073 -4.373 -3.272 1.00 82.56 80 ILE A N 1
ATOM 610 C CA . ILE A 1 80 ? 7.716 -3.716 -2.018 1.00 82.56 80 ILE A CA 1
ATOM 611 C C . ILE A 1 80 ? 7.817 -4.724 -0.885 1.00 82.56 80 ILE A C 1
ATOM 613 O O . ILE A 1 80 ? 7.164 -5.770 -0.890 1.00 82.56 80 ILE A O 1
ATOM 617 N N . ARG A 1 81 ? 8.628 -4.378 0.116 1.00 82.00 81 ARG A N 1
ATOM 618 C CA . ARG A 1 81 ? 8.782 -5.161 1.341 1.00 82.00 81 ARG A CA 1
ATOM 619 C C . ARG A 1 81 ? 7.875 -4.610 2.445 1.00 82.00 81 ARG A C 1
ATOM 621 O O . ARG A 1 81 ? 7.757 -3.388 2.556 1.00 82.00 81 ARG A O 1
ATOM 628 N N . PRO A 1 82 ? 7.334 -5.468 3.328 1.00 76.94 82 PRO A N 1
ATOM 629 C CA . PRO A 1 82 ? 6.596 -5.041 4.520 1.00 76.94 82 PRO A CA 1
ATOM 630 C C . PRO A 1 82 ? 7.279 -3.924 5.327 1.00 76.94 82 PRO A C 1
ATOM 632 O O . PRO A 1 82 ? 6.648 -2.926 5.663 1.00 76.94 82 PRO A O 1
ATOM 635 N N . VAL A 1 83 ? 8.595 -4.036 5.553 1.00 70.06 83 VAL A N 1
ATOM 636 C CA . VAL A 1 83 ? 9.402 -3.049 6.302 1.00 70.06 83 VAL A CA 1
ATOM 637 C C . VAL A 1 83 ? 9.515 -1.679 5.616 1.00 70.06 83 VAL A C 1
ATOM 639 O O . VAL A 1 83 ? 9.822 -0.679 6.258 1.00 70.06 83 VAL A O 1
ATOM 642 N N . SER A 1 84 ? 9.310 -1.606 4.298 1.00 75.25 84 SER A N 1
ATOM 643 C CA . SER A 1 84 ? 9.289 -0.328 3.577 1.00 75.25 84 SER A CA 1
ATOM 644 C C . SER A 1 84 ? 7.964 0.394 3.801 1.00 75.25 84 SER A C 1
ATOM 646 O O . SER A 1 84 ? 7.961 1.601 4.022 1.00 75.25 84 SER A O 1
ATOM 648 N N . LEU A 1 85 ? 6.851 -0.346 3.815 1.00 75.81 85 LEU A N 1
ATOM 649 C CA . LEU A 1 85 ? 5.524 0.211 4.088 1.00 75.81 85 LEU A CA 1
ATOM 650 C C . LEU A 1 85 ? 5.400 0.694 5.535 1.00 75.81 85 LEU A C 1
ATOM 652 O O . LEU A 1 85 ? 4.822 1.752 5.768 1.00 75.81 85 LEU A O 1
ATOM 656 N N . SER A 1 86 ? 6.051 0.012 6.485 1.00 73.12 86 SER A N 1
ATOM 657 C CA . SER A 1 86 ? 6.069 0.432 7.895 1.00 73.12 86 SER A CA 1
ATOM 658 C C . SER A 1 86 ? 6.819 1.742 8.135 1.00 73.12 86 SER A C 1
ATOM 660 O O . SER A 1 86 ? 6.800 2.273 9.237 1.00 73.12 86 SER A O 1
ATOM 662 N N . LYS A 1 87 ? 7.502 2.294 7.129 1.00 73.69 87 LYS A N 1
ATOM 663 C CA . LYS A 1 87 ? 8.094 3.639 7.204 1.00 73.69 87 LYS A CA 1
ATOM 664 C C . LYS A 1 87 ? 7.142 4.726 6.711 1.00 73.69 87 LYS A C 1
ATOM 666 O O . LYS A 1 87 ? 7.430 5.910 6.892 1.00 73.69 87 LYS A O 1
ATOM 671 N N . ILE A 1 88 ? 6.033 4.346 6.081 1.00 77.56 88 ILE A N 1
ATOM 672 C CA . ILE A 1 88 ? 5.044 5.278 5.551 1.00 77.56 88 ILE A CA 1
ATOM 673 C C . ILE A 1 88 ? 4.187 5.757 6.698 1.00 77.56 88 ILE A C 1
ATOM 675 O O . ILE A 1 88 ? 3.591 4.957 7.415 1.00 77.56 88 ILE A O 1
ATOM 679 N N . LYS A 1 89 ? 4.151 7.077 6.850 1.00 78.69 89 LYS A N 1
ATOM 680 C CA . LYS A 1 89 ? 3.441 7.746 7.926 1.00 78.69 89 LYS A CA 1
ATOM 681 C C . LYS A 1 89 ? 2.085 8.246 7.449 1.00 78.69 89 LYS A C 1
ATOM 683 O O . LYS A 1 89 ? 1.996 8.796 6.354 1.00 78.69 89 LYS A O 1
ATOM 688 N N . TYR A 1 90 ? 1.066 8.120 8.288 1.00 81.12 90 TYR A N 1
ATOM 689 C CA . TYR A 1 90 ? -0.255 8.698 8.044 1.00 81.12 90 TYR A CA 1
ATOM 690 C C . TYR A 1 90 ? -0.739 9.526 9.237 1.00 81.12 90 TYR A C 1
ATOM 692 O O . TYR A 1 90 ? -0.193 9.434 10.340 1.00 81.12 90 TYR A O 1
ATOM 700 N N . MET A 1 91 ? -1.770 10.336 8.996 1.00 81.44 91 MET A N 1
ATOM 701 C CA . MET A 1 91 ? -2.442 11.153 10.009 1.00 81.44 91 MET A CA 1
ATOM 702 C C . MET A 1 91 ? -3.959 11.070 9.868 1.00 81.44 91 MET A C 1
ATOM 704 O O . MET A 1 91 ? -4.463 10.828 8.773 1.00 81.44 91 MET A O 1
ATOM 708 N N . LYS A 1 92 ? -4.697 11.290 10.961 1.00 82.00 92 LYS A N 1
ATOM 709 C CA . LYS A 1 92 ? -6.155 11.450 10.884 1.00 82.00 92 LYS A CA 1
ATOM 710 C C . LYS A 1 92 ? -6.487 12.687 10.054 1.00 82.00 92 LYS A C 1
ATOM 712 O O . LYS A 1 92 ? -5.882 13.742 10.243 1.00 82.00 92 LYS A O 1
ATOM 717 N N . PHE A 1 93 ? -7.442 12.549 9.145 1.00 79.06 93 PHE A N 1
ATOM 718 C CA . PHE A 1 93 ? -7.974 13.676 8.402 1.00 79.06 93 PHE A CA 1
ATOM 719 C C . PHE A 1 93 ? -8.816 14.526 9.353 1.00 79.06 93 PHE A C 1
ATOM 721 O O . PHE A 1 93 ? -9.731 14.028 10.007 1.00 79.06 93 PHE A O 1
ATOM 728 N N . ILE A 1 94 ? -8.480 15.809 9.450 1.00 70.38 94 ILE A N 1
ATOM 729 C CA . ILE A 1 94 ? -9.251 16.790 10.206 1.00 70.38 94 ILE A CA 1
ATOM 730 C C . ILE A 1 94 ? -9.788 17.767 9.177 1.00 70.38 94 ILE A C 1
ATOM 732 O O . ILE A 1 94 ? -9.035 18.571 8.622 1.00 70.38 94 ILE A O 1
ATOM 736 N N . GLU A 1 95 ? -11.086 17.679 8.909 1.00 61.72 95 GLU A N 1
ATOM 737 C CA . GLU A 1 95 ? -11.764 18.684 8.109 1.00 61.72 95 GLU A CA 1
ATOM 738 C C . GLU A 1 95 ? -11.666 20.013 8.864 1.00 61.72 95 GLU A C 1
ATOM 740 O O . GLU A 1 95 ? -12.176 20.156 9.977 1.00 61.72 95 GLU A O 1
ATOM 745 N N . ARG A 1 96 ? -10.950 20.993 8.300 1.00 59.06 96 ARG A N 1
ATOM 746 C CA . ARG A 1 96 ? -11.041 22.362 8.803 1.00 59.06 96 ARG A CA 1
ATOM 747 C C . ARG A 1 96 ? -12.432 22.851 8.436 1.00 59.06 96 ARG A C 1
ATOM 749 O O . ARG A 1 96 ? -12.650 23.277 7.306 1.00 59.06 96 ARG A O 1
ATOM 756 N N . SER A 1 97 ? -13.358 22.780 9.386 1.00 52.81 97 SER A N 1
ATOM 757 C CA . SER A 1 97 ? -14.620 23.504 9.310 1.00 52.81 97 SER A CA 1
ATOM 758 C C . SER A 1 97 ? -14.311 24.950 8.925 1.00 52.81 97 SER A C 1
ATOM 760 O O . SER A 1 97 ? -13.566 25.637 9.629 1.00 52.81 97 SER A O 1
ATOM 762 N N . GLN A 1 98 ? -14.826 25.386 7.775 1.00 48.59 98 GLN A N 1
ATOM 763 C CA . GLN A 1 98 ? -14.813 26.788 7.392 1.00 48.59 98 GLN A CA 1
ATOM 764 C C . GLN A 1 98 ? -15.496 27.583 8.505 1.00 48.59 98 GLN A C 1
ATOM 766 O O . GLN A 1 98 ? -16.695 27.455 8.730 1.00 48.59 98 GLN A O 1
ATOM 771 N N . SER A 1 99 ? -14.725 28.397 9.209 1.00 43.72 99 SER A N 1
ATOM 772 C CA . SER A 1 99 ? -15.263 29.434 10.075 1.00 43.72 99 SER A CA 1
ATOM 773 C C . SER A 1 99 ? -14.369 30.655 9.956 1.00 43.72 99 SER A C 1
ATOM 775 O O . SER A 1 99 ? -13.421 30.814 10.722 1.00 43.72 99 SER A O 1
ATOM 777 N N . CYS A 1 100 ? -14.685 31.502 8.982 1.00 36.62 100 CYS A N 1
ATOM 778 C CA . CYS A 1 100 ? -14.537 32.939 9.142 1.00 36.62 100 CYS A CA 1
ATOM 779 C C . CYS A 1 100 ? -15.902 33.538 8.798 1.00 36.62 100 CYS A C 1
ATOM 781 O O . CYS A 1 100 ? -16.319 33.503 7.640 1.00 36.62 100 CYS A O 1
ATOM 783 N N . ILE A 1 101 ? -16.606 33.962 9.847 1.00 42.38 101 ILE A N 1
ATOM 784 C CA . ILE A 1 101 ? -17.650 34.990 9.784 1.00 42.38 101 ILE A CA 1
ATOM 785 C C . ILE A 1 101 ? -16.960 36.303 9.412 1.00 42.38 101 ILE A C 1
ATOM 787 O O . ILE A 1 101 ? -15.827 36.504 9.913 1.00 42.38 101 ILE A O 1
#

Radius of gyration: 14.99 Å; Cα contacts (8 Å, |Δi|>4): 214; chains: 1; bounding box: 32×45×41 Å